Protein AF-A0A942ZA29-F1 (afdb_monomer)

Solvent-accessible surface area (backbone atoms only — not comparable to full-atom values): 4285 Å² total; per-residue (Å²): 130,85,90,65,90,51,64,67,58,51,54,54,49,50,57,50,31,72,78,31,75,68,39,73,88,63,42,51,77,65,50,50,50,51,53,53,53,52,52,54,52,51,49,54,55,46,53,51,52,45,65,73,46,42,68,63,54,50,56,63,69,69,54,57,67,66,58,69,74,68,109

Sequence (71 aa):
MLGRDYTYINKALDEILIRTGGEFSRMSKKDKLTVSSIMKVLKKDFEKKFSENYPYMSQWAEMDMEDILRG

Radius of gyration: 18.97 Å; Cα contacts (8 Å, |Δi|>4): 14; chains: 1; bounding box: 39×30×44 Å

Mean predicted aligned error: 6.66 Å

Structure (mmCIF, N/CA/C/O backbone):
data_AF-A0A942ZA29-F1
#
_entry.id   AF-A0A942ZA29-F1
#
loop_
_atom_site.group_PDB
_atom_site.id
_atom_site.type_symbol
_atom_site.label_atom_id
_atom_site.label_alt_id
_atom_site.label_comp_id
_atom_site.label_asym_id
_atom_site.label_entity_id
_atom_site.label_seq_id
_atom_site.pdbx_PDB_ins_code
_atom_site.Cartn_x
_atom_site.Cartn_y
_atom_site.Cartn_z
_atom_site.occupancy
_atom_site.B_iso_or_equiv
_atom_site.auth_seq_id
_atom_site.auth_comp_id
_atom_site.auth_asym_id
_atom_site.auth_atom_id
_ato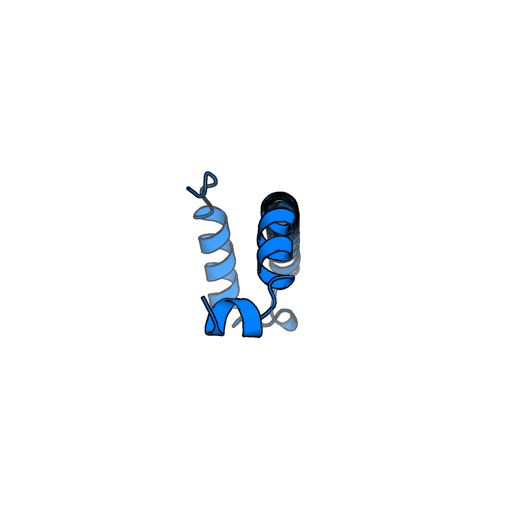m_site.pdbx_PDB_model_num
ATOM 1 N N . MET A 1 1 ? 17.038 4.867 -4.029 1.00 44.84 1 MET A N 1
ATOM 2 C CA . MET A 1 1 ? 16.794 4.905 -2.567 1.00 44.84 1 MET A CA 1
ATOM 3 C C . MET A 1 1 ? 15.424 5.516 -2.303 1.00 44.84 1 MET A C 1
ATOM 5 O O . MET A 1 1 ? 15.080 6.501 -2.943 1.00 44.84 1 MET A O 1
ATOM 9 N N . LEU A 1 2 ? 14.613 4.887 -1.449 1.00 47.84 2 LEU A N 1
ATOM 10 C CA . LEU A 1 2 ? 13.220 5.256 -1.166 1.00 47.84 2 LEU A CA 1
ATOM 11 C C . LEU A 1 2 ? 13.145 6.628 -0.470 1.00 47.84 2 LEU A C 1
ATOM 13 O O . LEU A 1 2 ? 13.270 6.720 0.741 1.00 47.84 2 LEU A O 1
ATOM 17 N N . GLY A 1 3 ? 12.950 7.698 -1.241 1.00 54.19 3 GLY A N 1
ATOM 18 C CA . GLY A 1 3 ? 12.940 9.085 -0.754 1.00 54.19 3 GLY A CA 1
ATOM 19 C C . GLY A 1 3 ? 11.669 9.539 -0.025 1.00 54.19 3 GLY A C 1
ATOM 20 O O . GLY A 1 3 ? 11.370 10.729 -0.037 1.00 54.19 3 GLY A O 1
ATOM 21 N N . ARG A 1 4 ? 10.889 8.633 0.575 1.00 62.56 4 ARG A N 1
ATOM 22 C CA . ARG A 1 4 ? 9.788 9.017 1.471 1.00 62.56 4 ARG A CA 1
ATOM 23 C C . ARG A 1 4 ? 9.915 8.270 2.784 1.00 62.56 4 ARG A C 1
ATOM 25 O O . ARG A 1 4 ? 9.943 7.043 2.801 1.00 62.56 4 ARG A O 1
ATOM 32 N N . ASP A 1 5 ? 9.976 9.036 3.862 1.00 71.75 5 ASP A N 1
ATOM 33 C CA . ASP A 1 5 ? 9.907 8.511 5.212 1.00 71.75 5 ASP A CA 1
ATOM 34 C C . ASP A 1 5 ? 8.477 8.016 5.486 1.00 71.75 5 ASP A C 1
ATOM 36 O O . ASP A 1 5 ? 7.548 8.799 5.690 1.00 71.75 5 ASP A O 1
ATOM 40 N N . TYR A 1 6 ? 8.293 6.696 5.432 1.00 80.44 6 TYR A N 1
ATOM 41 C CA . TYR A 1 6 ? 7.027 6.034 5.748 1.00 80.44 6 TYR A CA 1
ATOM 42 C C . TYR A 1 6 ? 6.902 5.685 7.238 1.00 80.44 6 TYR A C 1
ATOM 44 O O . TYR A 1 6 ? 5.939 5.023 7.617 1.00 80.44 6 TYR A O 1
ATOM 52 N N . THR A 1 7 ? 7.816 6.138 8.104 1.00 85.50 7 THR A N 1
ATOM 53 C CA . THR A 1 7 ? 7.822 5.805 9.541 1.00 85.50 7 THR A CA 1
ATOM 54 C C . THR A 1 7 ? 6.490 6.139 10.210 1.00 85.50 7 THR A C 1
ATOM 56 O O . THR A 1 7 ? 5.957 5.332 10.970 1.00 85.50 7 THR A O 1
ATOM 59 N N . TYR A 1 8 ? 5.893 7.287 9.875 1.00 83.75 8 TYR A N 1
ATOM 60 C CA . TYR A 1 8 ? 4.577 7.667 10.396 1.00 83.75 8 TYR A CA 1
ATOM 61 C C . TYR A 1 8 ? 3.450 6.747 9.898 1.00 83.75 8 TYR A C 1
ATOM 63 O O . TYR A 1 8 ? 2.557 6.393 10.665 1.00 83.75 8 TYR A O 1
ATOM 71 N N . ILE A 1 9 ? 3.501 6.335 8.626 1.00 88.38 9 ILE A N 1
ATOM 72 C CA . ILE A 1 9 ? 2.513 5.421 8.037 1.00 88.38 9 ILE A CA 1
ATOM 73 C C . ILE A 1 9 ? 2.606 4.044 8.693 1.00 88.38 9 ILE A C 1
ATOM 75 O O . ILE A 1 9 ? 1.579 3.503 9.100 1.00 88.38 9 ILE A O 1
ATOM 79 N N . ASN A 1 10 ? 3.821 3.514 8.832 1.00 90.44 10 ASN A N 1
ATOM 80 C CA . ASN A 1 10 ? 4.063 2.213 9.446 1.00 90.44 10 ASN A CA 1
ATOM 81 C C . ASN A 1 10 ? 3.575 2.210 10.893 1.00 90.44 10 ASN A C 1
ATOM 83 O O . ASN A 1 10 ? 2.747 1.380 11.246 1.00 90.44 10 ASN A O 1
ATOM 87 N N . LYS A 1 11 ? 3.959 3.218 11.686 1.00 93.38 11 LYS A N 1
ATOM 88 C CA . LYS A 1 11 ? 3.507 3.340 13.075 1.00 93.38 11 LYS A CA 1
ATOM 89 C C . LYS A 1 11 ? 1.982 3.389 13.187 1.00 93.38 11 LYS A C 1
ATOM 91 O O . LYS A 1 11 ? 1.404 2.685 14.009 1.00 93.38 11 LYS A O 1
ATOM 96 N N . ALA A 1 12 ? 1.325 4.197 12.352 1.00 91.75 12 ALA A N 1
ATOM 97 C CA . ALA A 1 12 ? -0.129 4.285 12.361 1.00 91.75 12 ALA A CA 1
ATOM 98 C C . ALA A 1 12 ? -0.772 2.930 12.035 1.00 91.75 12 ALA A C 1
ATOM 100 O O . ALA A 1 12 ? -1.676 2.515 12.756 1.00 91.75 12 ALA A O 1
ATOM 101 N N . LEU A 1 13 ? -0.306 2.240 10.986 1.00 94.50 13 LEU A N 1
ATOM 102 C CA . LEU A 1 13 ? -0.814 0.923 10.592 1.00 94.50 13 LEU A CA 1
ATOM 103 C C . LEU A 1 13 ? -0.562 -0.142 11.661 1.00 94.50 13 LEU A C 1
ATOM 105 O O . LEU A 1 13 ? -1.491 -0.885 11.963 1.00 94.50 13 LEU A O 1
ATOM 109 N N . ASP A 1 14 ? 0.625 -0.176 12.263 1.00 96.06 14 ASP A N 1
ATOM 110 C CA . ASP A 1 14 ? 0.981 -1.118 13.327 1.00 96.06 14 ASP A CA 1
ATOM 111 C C . ASP A 1 14 ? 0.068 -0.940 14.541 1.00 96.06 14 ASP A C 1
ATOM 113 O O . ASP A 1 14 ? -0.482 -1.909 15.061 1.00 96.06 14 ASP A O 1
ATOM 117 N N . GLU A 1 15 ? -0.196 0.302 14.953 1.00 96.00 15 GLU A N 1
ATOM 118 C CA . GLU A 1 15 ? -1.146 0.582 16.031 1.00 96.00 15 GLU A CA 1
ATOM 119 C C . GLU A 1 15 ? -2.566 0.099 15.689 1.00 96.00 15 GLU A C 1
ATOM 121 O O . GLU A 1 15 ? -3.302 -0.331 16.584 1.00 96.00 15 GLU A O 1
ATOM 126 N N . ILE A 1 16 ? -2.995 0.196 14.421 1.00 96.19 16 ILE A N 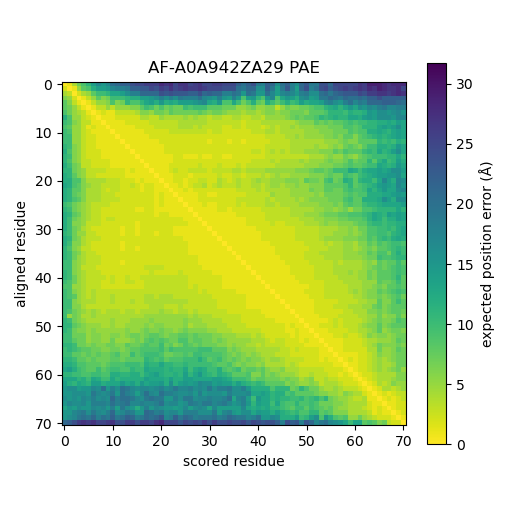1
ATOM 127 C CA . ILE A 1 16 ? -4.309 -0.314 13.977 1.00 96.19 16 ILE A CA 1
ATOM 128 C C . ILE A 1 16 ? -4.299 -1.841 13.986 1.00 96.19 16 ILE A C 1
ATOM 130 O O . ILE A 1 16 ? -5.251 -2.466 14.457 1.00 96.19 16 ILE A O 1
ATOM 134 N N . LEU A 1 17 ? -3.224 -2.442 13.488 1.00 96.50 17 LEU A N 1
ATOM 135 C CA . LEU A 1 17 ? -3.045 -3.882 13.401 1.00 96.50 17 LEU A CA 1
A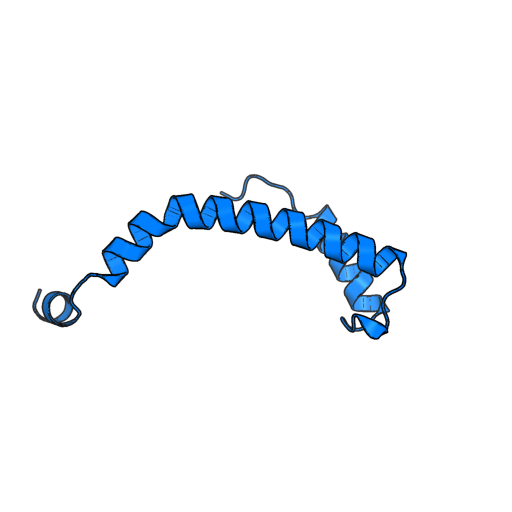TOM 136 C C . LEU A 1 17 ? -3.078 -4.511 14.794 1.00 96.50 17 LEU A C 1
ATOM 138 O O . LEU A 1 17 ? -3.853 -5.437 15.014 1.00 96.50 17 LEU A O 1
ATOM 142 N N . ILE A 1 18 ? -2.334 -3.950 15.748 1.00 97.19 18 ILE A N 1
ATOM 143 C CA . ILE A 1 18 ? -2.286 -4.413 17.140 1.00 97.19 18 ILE A CA 1
ATOM 144 C C . ILE A 1 18 ? -3.682 -4.386 17.774 1.00 97.19 18 ILE A C 1
ATOM 146 O O . ILE A 1 18 ? -4.091 -5.367 18.390 1.00 97.19 18 ILE A O 1
ATOM 150 N N . ARG A 1 19 ? -4.445 -3.294 17.610 1.00 95.75 19 ARG A N 1
ATOM 151 C CA . ARG A 1 19 ? -5.764 -3.163 18.261 1.00 95.75 19 ARG A CA 1
ATOM 152 C C . ARG A 1 19 ? -6.893 -3.931 17.568 1.00 95.75 19 ARG A C 1
ATOM 154 O O . ARG A 1 19 ? -7.903 -4.211 18.204 1.00 95.75 19 ARG A O 1
ATOM 161 N N . THR A 1 20 ? -6.760 -4.245 16.278 1.00 96.94 20 THR A N 1
ATOM 162 C CA . THR A 1 20 ? -7.830 -4.892 15.487 1.00 96.94 20 THR A CA 1
ATOM 163 C C . THR A 1 20 ? -7.515 -6.318 15.050 1.00 96.94 20 THR A C 1
ATOM 165 O O . THR A 1 20 ? -8.393 -6.991 14.515 1.00 96.94 20 THR A O 1
ATOM 168 N N . GLY A 1 21 ? -6.278 -6.784 15.231 1.00 94.56 21 GLY A N 1
ATOM 169 C CA . GLY A 1 21 ? -5.790 -8.034 14.644 1.00 94.56 21 GLY A CA 1
ATOM 170 C C . GLY A 1 21 ? -5.740 -8.007 13.112 1.00 94.56 21 GLY A C 1
ATOM 171 O O . GLY A 1 21 ? -5.701 -9.058 12.486 1.00 94.56 21 GLY A O 1
ATOM 172 N N . GLY A 1 22 ? -5.812 -6.822 12.493 1.00 93.00 22 GLY A N 1
ATOM 173 C CA . GLY A 1 22 ? -5.883 -6.667 11.036 1.00 93.00 22 GLY A CA 1
ATOM 174 C C . GLY A 1 22 ? -7.267 -6.904 10.439 1.00 93.00 22 GLY A C 1
ATOM 175 O O . GLY A 1 22 ? -7.447 -6.765 9.229 1.00 93.00 22 GLY A O 1
ATOM 176 N N . GLU A 1 23 ? -8.273 -7.208 11.259 1.00 96.12 23 GLU A N 1
ATOM 177 C CA . 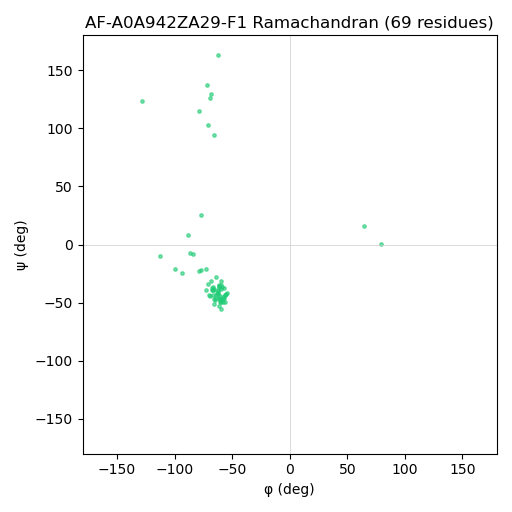GLU A 1 23 ? -9.630 -7.417 10.773 1.00 96.12 23 GLU A CA 1
ATOM 178 C C . GLU A 1 23 ? -10.334 -6.083 10.501 1.00 96.12 23 GLU A C 1
ATOM 180 O O . GLU A 1 23 ? -10.657 -5.316 11.412 1.00 96.12 23 GLU A O 1
ATOM 185 N N . PHE A 1 24 ? -10.653 -5.821 9.230 1.00 92.31 24 PHE A N 1
ATOM 186 C CA . PHE A 1 24 ? -11.352 -4.599 8.821 1.00 92.31 24 PHE A CA 1
ATOM 187 C C . PHE A 1 24 ? -12.726 -4.445 9.491 1.00 92.31 24 PHE A C 1
ATOM 189 O O . PHE A 1 24 ? -13.165 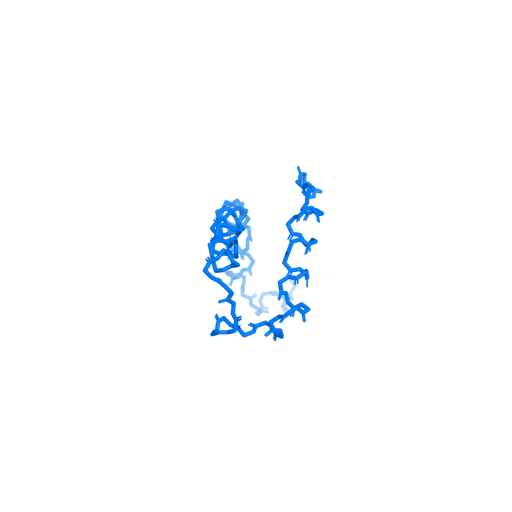-3.332 9.776 1.00 92.31 24 PHE A O 1
ATOM 196 N N . SER A 1 25 ? -13.413 -5.550 9.785 1.00 96.62 25 SER A N 1
ATOM 197 C CA . SER A 1 25 ? -14.679 -5.556 10.530 1.00 96.62 25 SER A CA 1
ATOM 198 C C . SER A 1 25 ? -14.525 -4.986 11.945 1.00 96.62 25 SER A C 1
ATOM 200 O O . SER A 1 25 ? -15.422 -4.274 12.398 1.00 96.62 25 SER A O 1
ATOM 202 N N . ARG A 1 26 ? -13.378 -5.221 12.596 1.00 97.00 26 ARG A N 1
ATOM 203 C CA . ARG A 1 26 ? -13.054 -4.768 13.960 1.00 97.00 26 ARG A CA 1
ATOM 204 C C . ARG A 1 26 ? -12.519 -3.335 14.023 1.00 97.00 26 ARG A C 1
ATOM 206 O O . ARG A 1 26 ? -12.375 -2.779 15.108 1.00 97.00 26 ARG A O 1
ATOM 213 N N . MET A 1 27 ? -12.237 -2.715 12.878 1.00 97.75 27 MET A N 1
ATOM 214 C CA . MET A 1 27 ? -11.767 -1.331 12.806 1.00 97.75 27 MET A CA 1
ATOM 215 C C . MET A 1 27 ? -12.872 -0.326 13.144 1.00 97.75 27 MET A C 1
ATOM 217 O O . MET A 1 27 ? -13.993 -0.399 12.624 1.00 97.75 27 MET A O 1
ATOM 221 N N . SER A 1 28 ? -12.519 0.689 13.939 1.00 97.44 28 SER A N 1
ATOM 222 C CA . SER A 1 28 ? -13.376 1.861 14.139 1.00 97.44 28 SER A CA 1
ATOM 223 C C . SER A 1 28 ? -13.589 2.617 12.817 1.00 97.44 28 SER A C 1
ATOM 225 O O . SER A 1 28 ? -12.826 2.472 11.859 1.00 97.44 28 SER A O 1
ATOM 227 N N . LYS A 1 29 ? -14.608 3.486 12.743 1.00 97.31 29 LYS A N 1
ATOM 228 C CA . LYS A 1 29 ? -14.824 4.332 11.550 1.00 97.31 29 LYS A CA 1
ATOM 229 C C . LYS A 1 29 ? -13.591 5.189 11.228 1.00 97.31 29 LYS A C 1
ATOM 231 O O . LYS A 1 29 ? -13.258 5.362 10.059 1.00 97.31 29 LYS A O 1
ATOM 236 N N . LYS A 1 30 ? -12.903 5.687 12.262 1.00 96.25 30 LYS A N 1
ATOM 237 C CA . LYS A 1 30 ? -11.660 6.456 12.125 1.00 96.25 30 LYS A CA 1
ATOM 238 C C . LYS A 1 30 ? -10.546 5.595 11.528 1.00 96.25 30 LYS A C 1
ATOM 240 O O . LYS A 1 30 ? -9.918 6.013 10.565 1.00 96.25 30 LYS A O 1
ATOM 245 N N . ASP A 1 31 ? -10.373 4.378 12.031 1.00 96.38 31 ASP A N 1
ATOM 246 C CA . ASP A 1 31 ? -9.339 3.445 11.569 1.00 96.38 31 ASP A CA 1
ATOM 247 C C . ASP A 1 31 ? -9.530 3.081 10.103 1.00 96.38 31 ASP A C 1
ATOM 249 O O . ASP A 1 31 ? -8.592 3.171 9.315 1.00 96.38 31 ASP A O 1
ATOM 253 N N . LYS A 1 32 ? -10.769 2.769 9.709 1.00 97.06 32 LYS A N 1
ATOM 254 C CA . LYS A 1 32 ? -11.122 2.483 8.312 1.00 97.06 32 LYS A CA 1
ATOM 255 C C . LYS A 1 32 ? -10.746 3.638 7.389 1.00 97.06 32 LYS A C 1
ATOM 257 O O . LYS A 1 32 ? -10.189 3.405 6.316 1.00 97.06 32 LYS A O 1
ATOM 262 N N . LEU A 1 33 ? -11.025 4.877 7.800 1.00 96.44 33 LEU A N 1
ATOM 263 C CA . LEU A 1 33 ? -10.664 6.078 7.042 1.00 96.44 33 LEU A CA 1
AT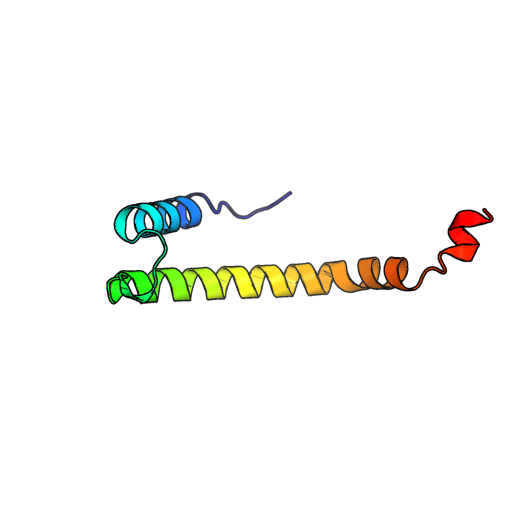OM 264 C C . LEU A 1 33 ? -9.145 6.269 6.964 1.00 96.44 33 LEU A C 1
ATOM 266 O O . LEU A 1 33 ? -8.631 6.559 5.881 1.00 96.44 33 LEU A O 1
ATOM 270 N N . THR A 1 34 ? -8.427 6.068 8.071 1.00 94.12 34 THR A N 1
ATOM 271 C CA . THR A 1 34 ? -6.962 6.143 8.117 1.00 94.12 34 THR A CA 1
ATOM 272 C C . THR A 1 34 ? -6.327 5.101 7.197 1.00 94.12 34 THR A C 1
ATOM 274 O O . THR A 1 34 ? -5.567 5.480 6.306 1.00 94.12 34 THR A O 1
ATOM 277 N N . VAL A 1 35 ? -6.692 3.819 7.331 1.00 95.44 35 VAL A N 1
ATOM 278 C CA . VAL A 1 35 ? -6.184 2.734 6.471 1.00 95.44 35 VAL A CA 1
ATOM 279 C C . VAL A 1 35 ? -6.500 3.026 5.010 1.00 95.44 35 VAL A C 1
ATOM 281 O O . VAL A 1 35 ? -5.601 3.010 4.177 1.00 95.44 35 VAL A O 1
ATOM 284 N N . SER A 1 36 ? -7.749 3.369 4.685 1.00 95.50 36 SER A N 1
ATOM 285 C CA . SER A 1 36 ? -8.144 3.655 3.298 1.00 95.50 36 SER A CA 1
ATOM 286 C C . SER A 1 36 ? -7.359 4.821 2.694 1.00 95.50 36 SER A C 1
ATOM 288 O O . SER A 1 36 ? -7.003 4.784 1.517 1.00 95.50 36 SER A O 1
ATOM 290 N N . SER A 1 37 ? -7.074 5.860 3.482 1.00 94.06 37 SER A N 1
ATOM 291 C CA . SER A 1 37 ? -6.295 7.015 3.020 1.00 94.06 37 SER A CA 1
ATOM 292 C C . SER A 1 37 ? -4.836 6.640 2.774 1.00 94.06 37 SER A C 1
ATOM 294 O O . SER A 1 37 ? -4.289 6.976 1.725 1.00 94.06 37 SER A O 1
ATOM 296 N N . ILE A 1 38 ? -4.233 5.879 3.690 1.00 93.19 38 ILE A N 1
ATOM 297 C CA . ILE A 1 38 ? -2.874 5.351 3.540 1.00 93.19 38 ILE A CA 1
ATOM 298 C C . ILE A 1 38 ? -2.777 4.464 2.294 1.00 93.19 38 ILE A C 1
ATOM 300 O O . ILE A 1 38 ? -1.902 4.676 1.456 1.00 93.19 38 ILE A O 1
ATOM 304 N N . MET A 1 39 ? -3.708 3.523 2.117 1.00 93.88 39 MET A N 1
ATOM 305 C CA . MET A 1 39 ? -3.704 2.602 0.976 1.00 93.88 39 MET A CA 1
ATOM 306 C C . MET A 1 39 ? -3.837 3.335 -0.361 1.00 93.88 39 MET A C 1
ATOM 308 O O . MET A 1 39 ? -3.186 2.955 -1.331 1.00 93.88 39 MET A O 1
ATOM 312 N N . LYS A 1 40 ? -4.605 4.430 -0.423 1.00 94.31 40 LYS A N 1
ATOM 313 C CA . LYS A 1 40 ? -4.669 5.286 -1.621 1.00 94.31 40 LYS A CA 1
ATOM 314 C C . LYS A 1 40 ? -3.324 5.943 -1.945 1.00 94.31 40 LYS A C 1
ATOM 316 O O . LYS A 1 40 ? -2.953 6.000 -3.116 1.00 94.31 40 LYS A O 1
ATOM 321 N N . VAL A 1 41 ? -2.595 6.423 -0.935 1.00 91.06 41 VAL A N 1
ATOM 322 C CA . VAL A 1 41 ? -1.254 7.008 -1.124 1.00 91.06 41 VAL A CA 1
ATOM 323 C C . VAL A 1 41 ? -0.273 5.948 -1.619 1.00 91.06 41 VAL A C 1
ATOM 325 O O . VAL A 1 41 ? 0.412 6.175 -2.615 1.00 91.06 41 VAL A O 1
ATOM 328 N N . LEU A 1 42 ? -0.254 4.777 -0.976 1.00 90.62 42 LEU A N 1
ATOM 329 C CA . LEU A 1 42 ? 0.621 3.669 -1.361 1.00 90.62 42 LEU A CA 1
ATOM 330 C C . LEU A 1 42 ? 0.317 3.166 -2.774 1.00 90.62 42 LEU A C 1
ATOM 332 O O . LEU A 1 42 ? 1.247 2.962 -3.549 1.00 90.62 42 LEU A O 1
ATOM 336 N N . LYS A 1 43 ? -0.966 3.043 -3.141 1.00 93.06 43 LYS A N 1
ATOM 337 C 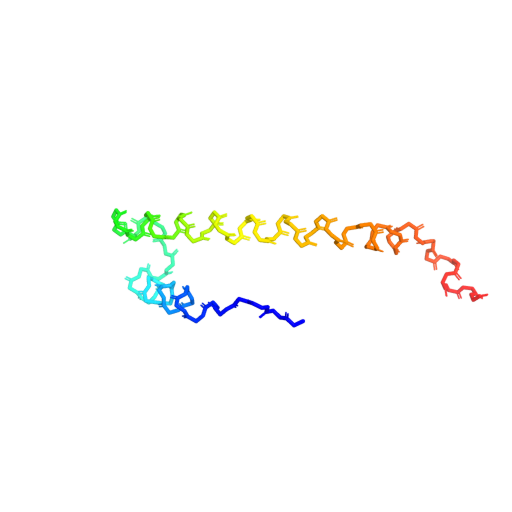CA . LYS A 1 43 ? -1.383 2.675 -4.499 1.00 93.06 43 LYS A CA 1
ATOM 338 C C . LYS A 1 43 ? -0.812 3.644 -5.534 1.00 93.06 43 LYS A C 1
ATOM 340 O O . LYS A 1 43 ? -0.192 3.199 -6.490 1.00 93.06 43 LYS A O 1
ATOM 345 N N . LYS A 1 44 ? -0.965 4.954 -5.322 1.00 92.25 44 LYS A N 1
ATOM 346 C CA . LYS A 1 44 ? -0.460 5.971 -6.256 1.00 92.25 44 LYS A CA 1
ATOM 347 C C . LYS A 1 44 ? 1.065 5.927 -6.389 1.00 92.25 44 LYS A C 1
ATOM 349 O O . LYS A 1 44 ? 1.594 6.048 -7.492 1.00 92.25 44 LYS A O 1
ATOM 354 N N . ASP A 1 45 ? 1.776 5.763 -5.274 1.00 90.62 45 ASP A N 1
ATOM 355 C CA . ASP A 1 45 ? 3.237 5.646 -5.285 1.00 90.62 45 ASP A CA 1
ATOM 356 C C . ASP A 1 45 ? 3.695 4.362 -5.996 1.00 90.62 45 ASP A C 1
ATOM 358 O O . ASP A 1 45 ? 4.690 4.388 -6.724 1.00 90.62 45 ASP A O 1
ATOM 362 N N . PHE A 1 46 ? 2.969 3.256 -5.804 1.00 91.25 46 PHE A N 1
ATOM 363 C CA . PHE A 1 46 ? 3.223 1.990 -6.484 1.00 91.25 46 PHE A CA 1
ATOM 364 C C . PHE A 1 46 ? 2.971 2.104 -7.985 1.00 91.25 46 PHE A C 1
ATOM 366 O O . PHE A 1 46 ? 3.864 1.781 -8.752 1.00 91.25 46 PHE A O 1
ATOM 373 N N . GLU A 1 47 ? 1.814 2.615 -8.411 1.00 93.75 47 GLU A N 1
ATOM 374 C CA . GLU A 1 47 ? 1.474 2.803 -9.828 1.00 93.75 47 GLU A CA 1
ATOM 375 C C . GLU A 1 47 ? 2.513 3.664 -10.545 1.00 93.75 47 GLU A C 1
ATOM 377 O O . GLU A 1 47 ? 2.961 3.308 -11.632 1.00 93.75 47 GLU A O 1
ATOM 382 N N . LYS A 1 48 ? 2.958 4.756 -9.910 1.00 92.19 48 LYS A N 1
ATOM 383 C CA . LYS A 1 48 ? 4.013 5.608 -10.461 1.00 92.19 48 LYS A CA 1
ATOM 384 C C . LYS A 1 48 ? 5.306 4.819 -10.673 1.00 92.19 48 LYS A C 1
ATOM 386 O O . LYS A 1 48 ? 5.805 4.759 -11.793 1.00 92.19 48 LYS A O 1
ATOM 391 N N . LYS A 1 49 ? 5.825 4.173 -9.627 1.00 89.75 49 LYS A N 1
ATOM 392 C CA . LYS A 1 49 ? 7.068 3.393 -9.734 1.00 89.75 49 LYS A CA 1
ATOM 393 C C . LYS A 1 49 ? 6.928 2.228 -10.700 1.00 89.75 49 LYS A C 1
ATOM 395 O O . LYS A 1 49 ? 7.852 1.953 -11.452 1.00 89.75 49 LYS A O 1
ATOM 400 N N . PHE A 1 50 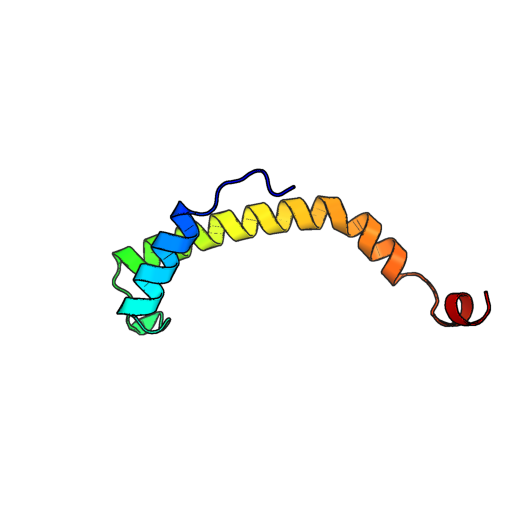? 5.789 1.552 -10.685 1.00 91.06 50 PHE A N 1
ATOM 401 C CA . PHE A 1 50 ? 5.509 0.471 -11.609 1.00 91.06 50 PHE A CA 1
ATOM 402 C C . PHE A 1 50 ? 5.566 0.997 -13.039 1.00 91.06 50 PHE A C 1
ATOM 404 O O . PHE A 1 50 ? 6.328 0.461 -13.821 1.00 91.06 50 PHE A O 1
ATOM 411 N N . SER A 1 51 ? 4.894 2.105 -13.362 1.00 93.38 51 SER A N 1
ATOM 412 C CA . SER A 1 51 ? 4.955 2.700 -14.705 1.00 93.38 51 SER A CA 1
ATOM 413 C C . SER A 1 51 ? 6.368 3.122 -15.135 1.00 93.38 51 SER A C 1
ATOM 415 O O . SER A 1 51 ? 6.717 2.965 -16.299 1.00 93.38 51 SER A O 1
ATOM 417 N N . GLU A 1 52 ? 7.200 3.596 -14.202 1.00 92.69 52 GLU A N 1
ATOM 418 C CA . GLU A 1 52 ? 8.597 3.971 -14.470 1.00 92.69 52 GLU A CA 1
ATOM 419 C C . GLU A 1 52 ? 9.493 2.753 -14.742 1.00 92.69 52 GLU A C 1
ATOM 421 O O . GLU A 1 52 ? 10.429 2.843 -15.533 1.00 92.69 52 GLU A O 1
ATOM 426 N N . ASN A 1 53 ? 9.223 1.621 -14.083 1.00 90.81 53 ASN A N 1
ATOM 427 C CA . ASN A 1 53 ? 10.066 0.423 -14.158 1.00 90.81 53 ASN A CA 1
ATOM 428 C C . ASN A 1 53 ? 9.528 -0.641 -15.125 1.00 90.81 53 ASN A C 1
ATOM 430 O O . ASN A 1 53 ? 10.288 -1.487 -15.592 1.00 90.81 53 ASN A O 1
ATOM 434 N N . TYR A 1 54 ? 8.234 -0.595 -15.440 1.00 91.12 54 TYR A N 1
ATOM 435 C CA . TYR A 1 54 ? 7.547 -1.583 -16.262 1.00 91.12 54 TYR A CA 1
ATOM 436 C C . TYR A 1 54 ? 8.194 -1.782 -17.636 1.00 91.12 54 TYR A C 1
ATOM 438 O O . TYR A 1 54 ? 8.373 -2.940 -17.991 1.00 91.12 54 TYR A O 1
ATOM 446 N N . PRO A 1 55 ? 8.633 -0.740 -18.372 1.00 90.12 55 PRO A N 1
ATOM 447 C CA . PRO A 1 55 ? 9.293 -0.939 -19.663 1.00 90.12 55 PRO A CA 1
ATOM 448 C C . PRO A 1 55 ? 10.560 -1.800 -19.583 1.00 90.12 55 PRO A C 1
ATOM 450 O O . PRO A 1 55 ? 10.819 -2.606 -20.468 1.00 90.12 55 PRO A O 1
ATOM 453 N N . TYR A 1 56 ? 11.345 -1.665 -18.511 1.00 89.44 56 TYR A N 1
ATOM 454 C CA . TYR A 1 56 ? 12.540 -2.493 -18.317 1.00 89.44 56 TYR A CA 1
ATOM 455 C C . TYR A 1 56 ? 12.161 -3.926 -17.934 1.00 89.44 56 TYR A C 1
ATOM 457 O O . TYR A 1 56 ? 12.763 -4.885 -18.404 1.00 89.44 56 TYR A O 1
ATOM 465 N N . MET A 1 57 ? 11.127 -4.078 -17.102 1.00 88.00 57 MET A N 1
ATOM 466 C CA . MET A 1 57 ? 10.624 -5.394 -16.711 1.00 88.00 57 MET A CA 1
ATOM 467 C C . MET A 1 57 ? 10.000 -6.150 -17.886 1.00 88.00 57 MET A C 1
ATOM 469 O O . MET A 1 57 ? 10.187 -7.359 -17.988 1.00 88.00 57 MET A O 1
ATOM 473 N N . SER A 1 58 ? 9.265 -5.462 -18.765 1.00 89.69 58 SER A N 1
ATOM 474 C CA . SER A 1 58 ? 8.642 -6.082 -19.935 1.00 89.69 58 SER A CA 1
ATOM 475 C C . SER A 1 58 ? 9.693 -6.551 -20.933 1.00 89.69 58 SER A C 1
ATOM 477 O O . SER A 1 58 ? 9.561 -7.649 -21.453 1.00 89.69 58 SER A O 1
ATOM 479 N N . GLN A 1 59 ? 10.782 -5.795 -21.113 1.00 86.94 59 GLN A N 1
ATOM 480 C CA . GLN A 1 59 ? 11.911 -6.223 -21.948 1.00 86.94 59 GLN A CA 1
ATOM 481 C C . GLN A 1 59 ? 12.522 -7.543 -21.472 1.00 86.94 59 GLN A C 1
ATOM 483 O O . GLN A 1 59 ? 12.766 -8.427 -22.283 1.00 86.94 59 GLN A O 1
ATOM 488 N N . TRP A 1 60 ? 12.743 -7.713 -20.165 1.00 85.88 60 TRP A N 1
ATOM 489 C CA . TRP A 1 60 ? 13.241 -8.988 -19.635 1.00 85.88 60 TRP A CA 1
ATOM 490 C C . TRP A 1 60 ? 12.216 -10.118 -19.744 1.00 85.88 60 TRP A C 1
ATOM 492 O O . TRP A 1 60 ? 12.599 -11.269 -19.914 1.00 85.88 60 TRP A O 1
ATOM 502 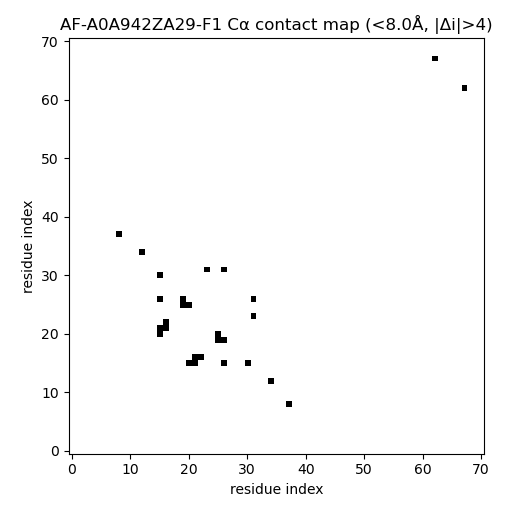N N . ALA A 1 61 ? 10.923 -9.802 -19.656 1.00 86.44 61 ALA A N 1
ATOM 503 C CA . ALA A 1 61 ? 9.853 -10.788 -19.793 1.00 86.44 61 ALA A CA 1
ATOM 504 C C . ALA A 1 61 ? 9.651 -11.272 -21.240 1.00 86.44 61 ALA A C 1
ATOM 506 O O . ALA A 1 61 ? 9.078 -12.338 -21.445 1.00 86.44 61 ALA A O 1
ATOM 507 N N . GLU A 1 62 ? 10.104 -10.497 -22.225 1.00 86.62 62 GLU A N 1
ATOM 508 C CA . GLU A 1 62 ? 10.062 -10.844 -23.650 1.00 86.62 62 GLU A CA 1
ATOM 509 C C . GLU A 1 62 ? 11.277 -11.668 -24.104 1.00 86.62 62 GLU A C 1
ATOM 511 O O . GLU A 1 62 ? 11.298 -12.144 -25.238 1.00 86.62 62 GLU A O 1
ATOM 516 N N . MET A 1 63 ? 12.285 -11.853 -23.246 1.00 84.81 63 MET A N 1
ATOM 517 C CA . MET A 1 63 ? 13.458 -12.662 -23.577 1.00 84.81 63 MET A CA 1
ATOM 518 C C . MET A 1 63 ? 13.080 -14.141 -23.684 1.00 84.81 63 MET A C 1
ATOM 520 O O . MET A 1 63 ? 12.473 -14.702 -22.768 1.00 84.81 63 MET A O 1
ATOM 524 N N . ASP A 1 64 ? 13.481 -14.787 -24.782 1.00 81.75 64 ASP A N 1
ATOM 525 C CA . ASP A 1 64 ? 13.320 -16.230 -24.925 1.00 81.75 64 ASP A CA 1
ATOM 526 C C . ASP A 1 64 ? 14.266 -16.949 -23.953 1.00 81.75 64 ASP A C 1
ATOM 528 O O . ASP A 1 64 ? 15.479 -16.724 -23.918 1.00 81.75 64 ASP A O 1
ATOM 532 N N . MET A 1 65 ? 13.696 -17.832 -23.141 1.00 84.19 65 MET A N 1
ATOM 533 C CA . MET A 1 65 ? 14.454 -18.634 -22.190 1.00 84.19 65 MET A CA 1
ATOM 534 C C . MET A 1 65 ? 15.417 -19.590 -22.904 1.00 84.19 65 MET A C 1
ATOM 536 O O . MET A 1 65 ? 16.459 -19.920 -22.337 1.00 84.19 65 MET A O 1
ATOM 540 N N . GLU A 1 66 ? 15.111 -20.024 -24.132 1.00 79.88 66 GLU A N 1
ATOM 541 C CA . GLU A 1 66 ? 16.037 -20.839 -24.922 1.00 79.88 66 GLU A CA 1
ATOM 542 C C . GLU A 1 66 ? 17.296 -20.062 -25.326 1.00 79.88 66 GLU A C 1
ATOM 544 O O . GLU A 1 66 ? 18.384 -20.638 -25.287 1.00 79.88 66 GLU A O 1
ATOM 549 N N . ASP A 1 67 ? 17.179 -18.770 -25.642 1.00 79.94 67 ASP A N 1
ATOM 550 C CA . ASP A 1 67 ? 18.325 -17.918 -25.987 1.00 79.94 67 ASP A CA 1
ATOM 551 C C . ASP A 1 67 ? 19.234 -17.704 -24.769 1.00 79.94 67 ASP A C 1
ATOM 553 O O . ASP A 1 67 ? 20.457 -17.799 -24.870 1.00 79.94 67 ASP A O 1
ATOM 557 N N . ILE A 1 68 ? 18.642 -17.536 -23.582 1.00 79.94 68 ILE A N 1
ATOM 558 C CA . ILE A 1 68 ? 19.386 -17.448 -22.313 1.00 79.94 68 ILE A CA 1
ATOM 559 C C . ILE A 1 68 ? 20.154 -18.747 -22.025 1.00 79.94 68 ILE A C 1
ATOM 561 O O . ILE A 1 68 ? 21.274 -18.711 -21.517 1.00 79.94 68 ILE A O 1
ATOM 565 N N . LEU A 1 69 ? 19.557 -19.903 -22.321 1.00 80.62 69 LEU A N 1
ATOM 566 C CA . LEU A 1 69 ? 20.178 -21.206 -22.073 1.00 80.62 69 LEU A CA 1
ATOM 567 C C . LEU A 1 69 ? 21.259 -21.565 -23.102 1.00 80.62 69 LEU A C 1
ATOM 569 O O . LEU A 1 69 ? 22.106 -22.411 -22.807 1.00 80.62 69 LEU A O 1
ATOM 573 N N . ARG A 1 70 ? 21.228 -20.960 -24.294 1.00 75.94 70 ARG A N 1
ATOM 574 C CA . ARG A 1 70 ? 22.175 -21.242 -25.384 1.00 75.94 70 ARG A CA 1
ATOM 575 C C . ARG A 1 70 ? 23.388 -20.309 -25.411 1.00 75.94 70 ARG A C 1
ATOM 577 O O . ARG A 1 70 ? 24.434 -20.773 -25.861 1.00 75.94 70 ARG A O 1
ATOM 584 N N . GLY A 1 71 ? 23.279 -19.102 -24.847 1.00 63.25 71 GLY A N 1
ATOM 585 C CA . GLY A 1 71 ? 24.386 -18.146 -24.705 1.00 63.25 71 GLY A CA 1
ATOM 586 C C . GLY A 1 71 ? 24.614 -17.290 -25.941 1.00 63.25 71 GLY A C 1
ATOM 587 O O . GLY A 1 71 ? 25.020 -17.851 -26.981 1.00 63.25 71 GLY A O 1
#

Foldseek 3Di:
DPPDDCVVVVVLVVVQCVQQVPDPVSDDPVSVVSVVVSVVVVVVVCVVVCVVCVVVVVVVVPDDPVVVVVD

pLDDT: mean 88.31, std 11.04, range [44.84, 97.75]

Organism: NCBI:txid2683708

Secondary structure (DSSP, 8-state):
---S--HHHHHHHHHHHHHHTT-GGGS-HHHHHHHHHHHHHHHHHHHHHHHHHHHHHHHHHTS-HHHHHH-